Protein AF-A0AAU7CAK4-F1 (afdb_monomer_lite)

Secondary structure (DSSP, 8-state):
-HHHHHHHHHHHHHHHHHHHHHHHHHHHHHHHHHHHHHHHHHHTT--SB-SS-TTS--STHHHHHHHHHHHHTHHHHHHHHHHH-PPPBTT----S--

Structure (mmCIF, N/CA/C/O backbone):
data_AF-A0AAU7CAK4-F1
#
_entry.id   AF-A0AAU7CAK4-F1
#
loop_
_atom_site.group_PDB
_atom_site.id
_atom_site.type_symbol
_atom_site.label_atom_id
_atom_site.label_alt_id
_atom_site.label_comp_id
_atom_site.label_asym_id
_atom_site.label_entity_id
_atom_site.label_seq_id
_atom_site.pdbx_PDB_ins_code
_atom_site.Cartn_x
_atom_site.Cartn_y
_atom_site.Cartn_z
_atom_site.occupancy
_atom_site.B_iso_or_equiv
_atom_site.auth_seq_id
_atom_site.auth_comp_id
_atom_site.auth_asym_id
_atom_site.auth_atom_id
_atom_site.pdbx_PDB_model_num
ATOM 1 N N . MET A 1 1 ? -26.900 6.176 36.833 1.00 56.88 1 MET A N 1
ATOM 2 C CA . MET A 1 1 ? -25.579 5.627 36.439 1.00 56.88 1 MET A CA 1
ATOM 3 C C . MET A 1 1 ? -25.653 4.686 35.233 1.00 56.88 1 MET A C 1
ATOM 5 O O . MET A 1 1 ? -24.743 4.741 34.419 1.00 56.88 1 MET A O 1
ATOM 9 N N . GLU A 1 2 ? -26.722 3.904 35.032 1.00 56.72 2 GLU A N 1
ATOM 10 C CA . GLU A 1 2 ? -26.825 2.972 33.885 1.00 56.72 2 GLU A CA 1
ATOM 11 C C . GLU A 1 2 ? -26.769 3.625 32.491 1.00 56.72 2 GLU A C 1
ATOM 13 O O . GLU A 1 2 ? -26.058 3.145 31.609 1.00 56.72 2 GLU A O 1
ATOM 18 N N . LEU A 1 3 ? -27.426 4.774 32.296 1.00 62.38 3 LEU A N 1
ATOM 19 C CA . LEU A 1 3 ? -27.419 5.498 31.012 1.00 62.38 3 LEU A CA 1
ATOM 20 C C . LEU A 1 3 ? -26.013 5.933 30.551 1.00 62.38 3 LEU A C 1
ATOM 22 O O . LEU A 1 3 ? -25.767 6.045 29.350 1.00 62.38 3 LEU A O 1
ATOM 26 N N . TYR A 1 4 ? -25.074 6.155 31.476 1.00 61.75 4 TYR A N 1
ATOM 27 C CA . TYR A 1 4 ? -23.692 6.516 31.135 1.00 61.75 4 TYR A CA 1
ATOM 28 C C . TYR A 1 4 ? -22.886 5.309 30.641 1.00 61.75 4 TYR A C 1
ATOM 30 O O . TYR A 1 4 ? -22.125 5.43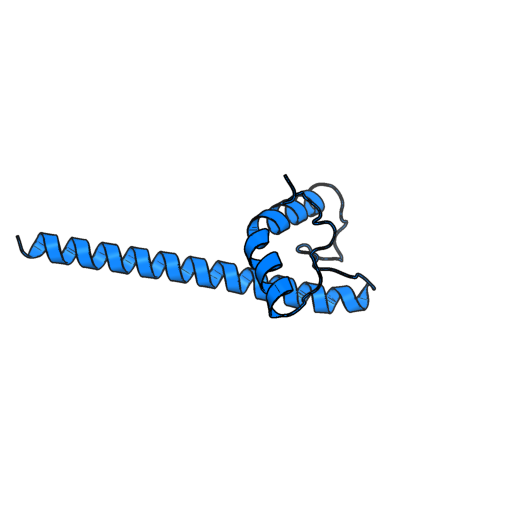5 29.680 1.00 61.75 4 TYR A O 1
ATOM 38 N N . HIS A 1 5 ? -23.100 4.132 31.234 1.00 64.44 5 HIS A N 1
ATOM 39 C CA . HIS A 1 5 ? -22.436 2.896 30.817 1.00 64.44 5 HIS A CA 1
ATOM 40 C C . HIS A 1 5 ? -22.851 2.470 29.405 1.00 64.44 5 HIS A C 1
ATOM 42 O O . HIS A 1 5 ? -21.993 2.128 28.592 1.00 64.44 5 HIS A O 1
ATOM 48 N N . VAL A 1 6 ? -24.143 2.563 29.073 1.00 66.62 6 VAL A N 1
ATOM 49 C CA . VAL A 1 6 ? -24.646 2.201 27.735 1.00 66.62 6 VAL A CA 1
ATOM 50 C C . VAL A 1 6 ? -24.059 3.116 26.655 1.00 66.62 6 VAL A C 1
ATOM 52 O O . VAL A 1 6 ? -23.564 2.631 25.637 1.00 66.62 6 VAL A O 1
ATOM 55 N N . ARG A 1 7 ? -24.013 4.436 26.891 1.00 71.44 7 ARG A N 1
ATOM 56 C CA . ARG A 1 7 ? -23.424 5.400 25.938 1.00 71.44 7 ARG A CA 1
ATOM 57 C C . ARG A 1 7 ? -21.926 5.166 25.723 1.00 71.44 7 ARG A C 1
ATOM 59 O O . ARG A 1 7 ? -21.442 5.313 24.601 1.00 71.44 7 ARG A O 1
ATOM 66 N N . PHE A 1 8 ? -21.200 4.771 26.770 1.00 74.12 8 PHE A N 1
ATOM 67 C CA . PHE A 1 8 ? -19.774 4.459 26.678 1.00 74.12 8 PHE A CA 1
ATOM 68 C C . PHE A 1 8 ? -19.512 3.186 25.859 1.00 74.12 8 PHE A C 1
ATOM 70 O O . PHE A 1 8 ? -18.635 3.176 24.994 1.00 74.12 8 PHE A O 1
ATOM 77 N N . THR A 1 9 ? -20.312 2.139 26.066 1.00 83.44 9 THR A N 1
ATOM 78 C CA . THR A 1 9 ? -20.211 0.879 25.315 1.00 83.44 9 THR A CA 1
ATOM 79 C C . THR A 1 9 ? -20.544 1.077 23.837 1.00 83.44 9 THR A C 1
ATOM 81 O O . THR A 1 9 ? -19.776 0.642 22.981 1.00 83.44 9 THR A O 1
ATOM 84 N N . VAL A 1 10 ? -21.618 1.806 23.511 1.00 87.62 10 VAL A N 1
ATOM 85 C CA . VAL A 1 10 ? -21.998 2.087 22.112 1.00 87.62 10 VAL A CA 1
ATOM 86 C C . VAL A 1 10 ? -20.920 2.897 21.392 1.00 87.62 10 VAL A C 1
ATOM 88 O O . VAL A 1 10 ? -20.525 2.530 20.288 1.00 87.62 10 VAL A O 1
ATOM 91 N N . ARG A 1 11 ? -20.364 3.943 22.022 1.00 90.44 11 ARG A N 1
ATOM 92 C CA . ARG A 1 11 ? -19.266 4.727 21.428 1.00 90.44 11 ARG A CA 1
ATOM 93 C C . ARG A 1 11 ? -18.042 3.860 21.130 1.00 90.44 11 ARG A C 1
ATOM 95 O O . ARG A 1 11 ? -17.440 4.011 20.072 1.00 90.44 11 ARG A O 1
ATOM 102 N N . ARG A 1 12 ? -17.682 2.944 22.036 1.00 92.81 12 ARG A N 1
ATOM 103 C CA . ARG A 1 12 ? -16.566 2.007 21.826 1.00 92.81 12 ARG A CA 1
ATOM 104 C C . ARG A 1 12 ? -16.813 1.084 20.639 1.00 92.81 12 ARG A C 1
ATOM 106 O O . ARG A 1 12 ? -15.914 0.924 19.822 1.00 92.81 12 ARG A O 1
ATOM 113 N N . TRP A 1 13 ? -18.017 0.530 20.512 1.00 93.81 13 TRP A N 1
ATOM 114 C CA . TRP A 1 13 ? -18.374 -0.302 19.362 1.00 93.81 13 TRP A CA 1
ATOM 115 C C . TRP A 1 13 ? -18.372 0.484 18.055 1.00 93.81 13 TRP A C 1
ATOM 117 O O . TRP A 1 13 ? -17.805 0.010 17.080 1.00 93.81 13 TRP A O 1
ATOM 127 N N . MET A 1 14 ? -18.915 1.703 18.035 1.00 93.81 14 MET A N 1
ATOM 128 C CA . MET A 1 14 ? -18.879 2.554 16.840 1.00 93.81 14 MET A CA 1
ATOM 129 C C . MET A 1 14 ? -17.444 2.862 16.401 1.00 93.81 14 MET A C 1
ATOM 131 O O . MET A 1 14 ? -17.134 2.759 15.217 1.00 93.81 14 MET A O 1
ATOM 135 N N . LEU A 1 15 ? -16.553 3.182 17.345 1.00 95.38 15 LEU A N 1
ATOM 136 C CA . LEU A 1 15 ? -15.135 3.397 17.050 1.00 95.38 15 LEU A CA 1
ATOM 137 C C . LEU A 1 15 ? -14.454 2.121 16.547 1.00 95.38 15 LEU A C 1
ATOM 139 O O . LEU A 1 15 ? -13.678 2.189 15.598 1.00 95.38 15 LEU A O 1
ATOM 143 N N . ALA A 1 16 ? -14.763 0.965 17.138 1.00 94.88 16 ALA A N 1
ATOM 144 C CA . ALA A 1 16 ? -14.235 -0.316 16.679 1.00 94.88 16 ALA A CA 1
ATOM 145 C C . ALA A 1 16 ? -14.696 -0.630 15.249 1.00 94.88 16 ALA A C 1
ATOM 147 O O . ALA A 1 16 ? -13.873 -0.974 14.407 1.00 94.88 16 ALA A O 1
ATOM 148 N N . VAL A 1 17 ? -15.985 -0.458 14.948 1.00 96.31 17 VAL A N 1
ATOM 149 C CA . VAL A 1 17 ? -16.544 -0.662 13.603 1.00 96.31 17 VAL A CA 1
ATOM 150 C C . VAL A 1 17 ? -15.893 0.282 12.596 1.00 96.31 17 VAL A C 1
ATOM 152 O O . VAL A 1 17 ? -15.485 -0.163 11.527 1.00 96.31 17 VAL A O 1
ATOM 155 N N . ALA A 1 18 ? -15.737 1.562 12.941 1.00 96.56 18 ALA A N 1
ATOM 156 C CA . ALA A 1 18 ? -15.065 2.530 12.080 1.00 96.56 18 ALA A CA 1
ATOM 157 C C . ALA A 1 18 ? -13.597 2.147 11.828 1.00 96.56 18 ALA A C 1
ATOM 159 O O . ALA A 1 18 ? -13.147 2.169 10.685 1.00 96.56 18 ALA A O 1
ATOM 160 N N . ALA A 1 19 ? -12.865 1.738 12.868 1.00 95.94 19 ALA A N 1
ATOM 161 C CA . ALA A 1 19 ? -11.482 1.286 12.739 1.00 95.94 19 ALA A CA 1
ATOM 162 C C . ALA A 1 19 ? -11.366 0.042 11.845 1.00 95.94 19 ALA A C 1
ATOM 164 O O . ALA A 1 19 ? -10.510 -0.001 10.963 1.00 95.94 19 ALA A O 1
ATOM 165 N N . TRP A 1 20 ? -12.257 -0.939 12.013 1.00 96.06 20 TRP A N 1
ATOM 166 C CA . TRP A 1 20 ? -12.307 -2.124 11.156 1.00 96.06 20 TRP A CA 1
ATOM 167 C C . TRP A 1 20 ? -12.637 -1.774 9.709 1.00 96.06 20 TRP A C 1
ATOM 169 O O . TRP A 1 20 ? -11.964 -2.260 8.805 1.00 96.06 20 TRP A O 1
ATOM 179 N N . ALA A 1 21 ? -13.619 -0.905 9.471 1.00 96.00 21 ALA A N 1
ATOM 180 C CA . ALA A 1 21 ? -13.967 -0.457 8.126 1.00 96.00 21 ALA A CA 1
ATOM 181 C C . ALA A 1 21 ? -12.779 0.229 7.432 1.00 96.00 21 ALA A C 1
ATOM 183 O O . ALA A 1 21 ? -12.491 -0.068 6.273 1.00 96.00 21 ALA A O 1
ATOM 184 N N . LEU A 1 22 ? -12.049 1.088 8.152 1.00 95.81 22 LEU A N 1
ATOM 185 C CA . LEU A 1 22 ? -10.835 1.729 7.642 1.00 95.81 22 LEU A CA 1
ATOM 186 C C . LEU A 1 22 ? -9.727 0.712 7.354 1.00 95.81 22 LEU A C 1
ATOM 188 O O . LEU A 1 22 ? -9.073 0.807 6.318 1.00 95.81 22 LEU A O 1
ATOM 192 N N . LEU A 1 23 ? -9.544 -0.284 8.224 1.00 94.88 23 LEU A N 1
ATOM 193 C CA . LEU A 1 23 ? -8.558 -1.342 8.020 1.00 94.88 23 LEU A CA 1
ATOM 194 C C . LEU A 1 23 ? -8.885 -2.186 6.781 1.00 94.88 23 LEU A C 1
ATOM 196 O O . LEU A 1 23 ? -8.010 -2.418 5.949 1.00 94.88 23 LEU A O 1
ATOM 200 N N . PHE A 1 24 ? -10.144 -2.601 6.614 1.00 95.00 24 PHE A N 1
ATOM 201 C CA . PHE A 1 24 ? -10.583 -3.328 5.421 1.00 95.00 24 PHE A CA 1
ATOM 202 C C . PHE A 1 24 ? -10.436 -2.488 4.155 1.00 95.00 24 PHE A C 1
ATOM 204 O O . PHE A 1 24 ? -9.987 -3.006 3.134 1.00 95.00 24 PHE A O 1
ATOM 211 N N . ALA A 1 25 ? -10.762 -1.195 4.217 1.00 94.75 25 ALA A N 1
ATOM 212 C CA . ALA A 1 25 ? -10.569 -0.285 3.095 1.00 94.75 25 ALA A CA 1
ATOM 213 C C . ALA A 1 25 ? -9.086 -0.168 2.717 1.00 94.75 25 ALA A C 1
ATOM 215 O O . ALA A 1 25 ? -8.761 -0.261 1.537 1.00 94.75 25 ALA A O 1
ATOM 216 N N . TYR A 1 26 ? -8.199 -0.037 3.705 1.00 93.69 26 TYR A N 1
ATOM 217 C CA . TYR A 1 26 ? -6.749 0.052 3.521 1.00 93.69 26 TYR A CA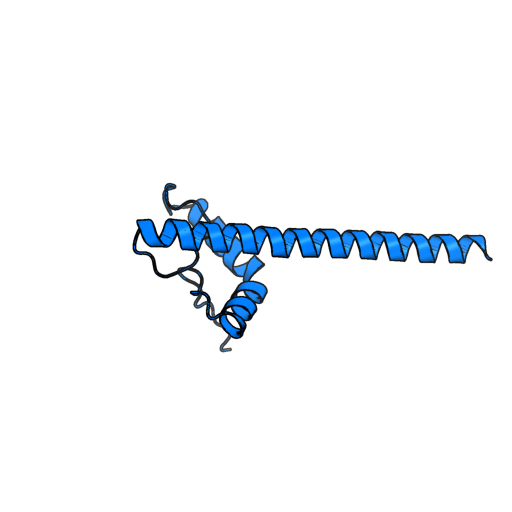 1
ATOM 218 C C . TYR A 1 26 ? -6.145 -1.227 2.920 1.00 93.69 26 TYR A C 1
ATOM 220 O O . TYR A 1 26 ? -5.396 -1.172 1.943 1.00 93.69 26 TYR A O 1
ATOM 228 N N . VAL A 1 27 ? -6.496 -2.398 3.457 1.00 93.94 27 VAL A N 1
ATOM 229 C CA . VAL A 1 27 ? -6.006 -3.686 2.936 1.00 93.94 27 VAL A CA 1
ATOM 230 C C . VAL A 1 27 ? -6.596 -3.972 1.555 1.00 93.94 27 VAL A C 1
ATOM 232 O O . VAL A 1 27 ? -5.888 -4.407 0.648 1.00 93.94 27 VAL A O 1
ATOM 235 N N . GLY A 1 28 ? -7.885 -3.694 1.361 1.00 94.00 28 GLY A N 1
ATOM 236 C CA . GLY A 1 28 ? -8.563 -3.882 0.081 1.00 94.00 28 GLY A CA 1
ATOM 237 C C . GLY A 1 28 ? -8.013 -2.969 -1.015 1.00 94.00 28 GLY A C 1
ATOM 238 O O . GLY A 1 28 ? -7.821 -3.417 -2.149 1.00 94.00 28 GLY A O 1
ATOM 239 N N . SER A 1 29 ? -7.709 -1.707 -0.695 1.00 93.38 29 SER A N 1
ATOM 240 C CA . SER A 1 29 ? -7.107 -0.775 -1.651 1.00 93.38 29 SER A CA 1
ATOM 241 C C . SER A 1 29 ? -5.699 -1.206 -2.048 1.00 93.38 29 SER A C 1
ATOM 243 O O . SER A 1 29 ? -5.385 -1.169 -3.240 1.00 93.38 29 SER A O 1
ATOM 245 N N . TYR A 1 30 ? -4.894 -1.685 -1.093 1.00 92.06 30 TYR A N 1
ATOM 246 C CA . TYR A 1 30 ? -3.596 -2.302 -1.370 1.00 92.06 30 TYR A CA 1
ATOM 247 C C . TYR A 1 30 ? -3.731 -3.509 -2.300 1.00 92.06 30 TYR A C 1
ATOM 249 O O . TYR A 1 30 ? -3.113 -3.535 -3.362 1.00 92.06 30 TYR A O 1
ATOM 257 N N . TYR A 1 31 ? -4.574 -4.483 -1.941 1.00 91.38 31 TYR A N 1
ATOM 258 C CA . TYR A 1 31 ? -4.722 -5.728 -2.698 1.00 91.38 31 TYR A CA 1
ATOM 259 C C . TYR A 1 31 ? -5.133 -5.460 -4.147 1.00 91.38 31 TYR A C 1
ATOM 261 O O . TYR A 1 31 ? -4.549 -6.011 -5.082 1.00 91.38 31 TYR A O 1
ATOM 269 N N . ARG A 1 32 ? -6.097 -4.554 -4.347 1.00 91.38 32 ARG A N 1
ATOM 270 C CA . ARG A 1 32 ? -6.548 -4.154 -5.683 1.00 91.38 32 ARG A CA 1
ATOM 271 C C . ARG A 1 32 ? -5.419 -3.525 -6.502 1.00 91.38 32 ARG A C 1
ATOM 273 O O . ARG A 1 32 ? -5.278 -3.858 -7.675 1.00 91.38 32 ARG A O 1
ATOM 280 N N . LEU A 1 33 ? -4.634 -2.624 -5.907 1.00 89.56 33 LEU A N 1
ATOM 281 C CA . LEU A 1 33 ? -3.518 -1.954 -6.586 1.00 89.56 33 LEU A CA 1
ATOM 282 C C . LEU A 1 33 ? -2.372 -2.920 -6.901 1.00 89.56 33 LEU A C 1
ATOM 284 O O . LEU A 1 33 ? -1.891 -2.925 -8.029 1.00 89.56 33 LEU A O 1
ATOM 288 N N . SER A 1 34 ? -1.986 -3.768 -5.947 1.00 88.00 34 SER A N 1
ATOM 289 C CA . SER A 1 34 ? -0.939 -4.780 -6.126 1.00 88.00 34 SER A CA 1
ATOM 290 C C . SER A 1 34 ? -1.290 -5.743 -7.262 1.00 88.00 34 SER A C 1
ATOM 292 O O . SER A 1 34 ? -0.516 -5.904 -8.204 1.00 88.00 34 SER A O 1
ATOM 294 N N . ARG A 1 35 ? -2.508 -6.306 -7.265 1.00 88.38 35 ARG A N 1
ATOM 295 C CA . ARG A 1 35 ? -2.952 -7.217 -8.335 1.00 88.38 35 ARG A CA 1
ATOM 296 C C . ARG A 1 35 ? -3.031 -6.542 -9.694 1.00 88.38 35 ARG A C 1
ATOM 298 O O . ARG A 1 35 ? -2.585 -7.130 -10.676 1.00 88.38 35 ARG A O 1
ATOM 305 N N . LYS A 1 36 ? -3.553 -5.314 -9.746 1.00 87.69 36 LYS A N 1
ATOM 306 C CA . LYS A 1 36 ? -3.584 -4.527 -10.980 1.00 87.69 36 LYS A CA 1
ATOM 307 C C . LYS A 1 36 ? -2.171 -4.292 -11.510 1.00 87.69 36 LYS A C 1
ATOM 309 O O . LYS A 1 36 ? -1.918 -4.560 -12.674 1.00 87.69 36 LYS A O 1
ATOM 314 N N . SER A 1 37 ? -1.248 -3.865 -10.653 1.00 84.69 37 SER A N 1
ATOM 315 C CA . SER A 1 37 ? 0.131 -3.616 -11.057 1.00 84.69 37 SER A CA 1
ATOM 316 C C . SER A 1 37 ? 0.858 -4.873 -11.509 1.00 84.69 37 SER A C 1
ATOM 318 O O . SER A 1 37 ? 1.662 -4.780 -12.423 1.00 84.69 37 SER A O 1
ATOM 320 N N . ILE A 1 38 ? 0.637 -6.019 -10.865 1.00 83.69 38 ILE A N 1
ATOM 321 C CA . ILE A 1 38 ? 1.258 -7.277 -11.295 1.00 83.69 38 ILE A CA 1
ATOM 322 C C . ILE A 1 38 ? 0.709 -7.666 -12.669 1.00 83.69 38 ILE A C 1
ATOM 324 O O . ILE A 1 38 ? 1.478 -8.049 -13.540 1.00 83.69 38 ILE A O 1
ATOM 328 N N . SER A 1 39 ? -0.603 -7.519 -12.877 1.00 84.94 39 SER A N 1
ATOM 329 C CA . SER A 1 39 ? -1.231 -7.773 -14.175 1.00 84.94 39 SER A CA 1
ATOM 330 C C . SER A 1 39 ? -0.684 -6.854 -15.267 1.00 84.94 39 SER A C 1
ATOM 332 O O . SER A 1 39 ? -0.349 -7.340 -16.336 1.00 84.94 39 SER A O 1
ATOM 334 N N . GLU A 1 40 ? -0.582 -5.549 -15.009 1.00 82.88 40 GLU A N 1
ATOM 335 C CA . GLU A 1 40 ? -0.083 -4.576 -15.991 1.00 82.88 40 GLU A CA 1
ATOM 336 C C . GLU A 1 40 ? 1.438 -4.685 -16.178 1.00 82.88 40 GLU A C 1
ATOM 338 O O . GLU A 1 40 ? 1.939 -4.551 -17.286 1.00 82.88 40 GLU A O 1
ATOM 343 N N . GLY A 1 41 ? 2.197 -4.968 -15.118 1.00 76.38 41 GLY A N 1
ATOM 344 C CA . GLY A 1 41 ? 3.657 -5.071 -15.161 1.00 76.38 41 GLY A CA 1
ATOM 345 C C . GLY A 1 41 ? 4.160 -6.194 -16.069 1.00 76.38 41 GLY A C 1
ATOM 346 O O . GLY A 1 41 ? 5.216 -6.039 -16.680 1.00 76.38 41 GLY A O 1
ATOM 347 N N . VAL A 1 42 ? 3.385 -7.274 -16.226 1.00 75.06 42 VAL A N 1
ATOM 348 C CA . VAL A 1 42 ? 3.664 -8.346 -17.200 1.00 75.06 42 VAL A CA 1
ATOM 349 C C . VAL A 1 42 ? 3.673 -7.799 -18.629 1.00 75.06 42 VAL A C 1
ATOM 351 O O . VAL A 1 42 ? 4.587 -8.114 -19.388 1.00 75.06 42 VAL A O 1
ATOM 354 N N . ASP A 1 43 ? 2.720 -6.930 -18.972 1.00 75.56 43 ASP A N 1
ATOM 355 C CA . ASP A 1 43 ? 2.586 -6.365 -20.321 1.00 75.56 43 ASP A CA 1
ATOM 356 C C . ASP A 1 43 ? 3.721 -5.387 -20.667 1.00 75.56 43 ASP A C 1
ATOM 358 O O . ASP A 1 43 ? 4.067 -5.217 -21.836 1.00 75.56 43 ASP A O 1
ATOM 362 N N . TYR A 1 44 ? 4.325 -4.759 -19.653 1.00 70.94 44 TYR A N 1
ATOM 363 C CA . TYR A 1 44 ? 5.400 -3.772 -19.808 1.00 70.94 44 TYR A CA 1
ATOM 364 C C . TYR A 1 44 ? 6.795 -4.304 -19.430 1.00 70.94 44 TYR A C 1
ATOM 366 O O . TYR A 1 44 ? 7.762 -3.543 -19.446 1.00 70.94 44 TYR A O 1
ATOM 374 N N . GLY A 1 45 ? 6.926 -5.592 -19.090 1.00 70.12 45 GLY A N 1
ATOM 375 C CA . GLY A 1 45 ? 8.201 -6.209 -18.702 1.00 70.12 45 GLY A CA 1
ATOM 376 C C . GLY A 1 45 ? 8.798 -5.666 -17.396 1.00 70.12 45 GLY A C 1
ATOM 377 O O . GLY A 1 45 ? 10.012 -5.727 -17.199 1.00 70.12 45 GLY A O 1
ATOM 378 N N . LEU A 1 46 ? 7.972 -5.113 -16.505 1.00 73.31 46 LEU A N 1
ATOM 379 C CA . LEU A 1 46 ? 8.422 -4.501 -15.256 1.00 73.31 46 LEU A CA 1
ATOM 380 C C . LEU A 1 46 ? 8.405 -5.510 -14.110 1.00 73.31 46 LEU A C 1
ATOM 382 O O . LEU A 1 46 ? 7.391 -6.143 -13.818 1.00 73.31 46 LEU A O 1
ATOM 386 N N . SER A 1 47 ? 9.527 -5.610 -13.400 1.00 69.00 47 SER A N 1
ATOM 387 C CA . SER A 1 47 ? 9.636 -6.398 -12.176 1.00 69.00 47 SER A CA 1
ATOM 388 C C . SER A 1 47 ? 9.333 -5.523 -10.955 1.00 69.00 47 SER A C 1
ATOM 390 O O . SER A 1 47 ? 10.245 -4.942 -10.363 1.00 69.00 47 SER A O 1
ATOM 392 N N . GLY A 1 48 ? 8.057 -5.397 -10.584 1.00 78.06 48 GLY A N 1
ATOM 393 C CA . GLY A 1 48 ? 7.668 -4.742 -9.333 1.00 78.06 48 GLY A CA 1
ATOM 394 C C . GLY A 1 48 ? 6.253 -4.174 -9.307 1.00 78.06 48 GLY A C 1
ATOM 395 O O . GLY A 1 48 ? 5.544 -4.171 -10.309 1.00 78.06 48 GLY A O 1
ATOM 396 N N . ILE A 1 49 ? 5.848 -3.686 -8.132 1.00 84.00 49 ILE A N 1
ATOM 397 C CA . ILE A 1 49 ? 4.549 -3.024 -7.931 1.00 84.00 49 ILE A CA 1
ATOM 398 C C . ILE A 1 49 ? 4.667 -1.517 -8.211 1.00 84.00 49 ILE A C 1
ATOM 400 O O . ILE A 1 49 ? 5.434 -0.804 -7.566 1.00 84.00 49 ILE A O 1
ATOM 404 N N . VAL A 1 50 ? 3.852 -1.014 -9.130 1.00 85.25 50 VAL A N 1
ATOM 405 C CA . VAL A 1 50 ? 3.665 0.392 -9.475 1.00 85.25 50 VAL A CA 1
ATOM 406 C C . VAL A 1 50 ? 2.260 0.818 -9.050 1.00 85.25 50 VAL A C 1
A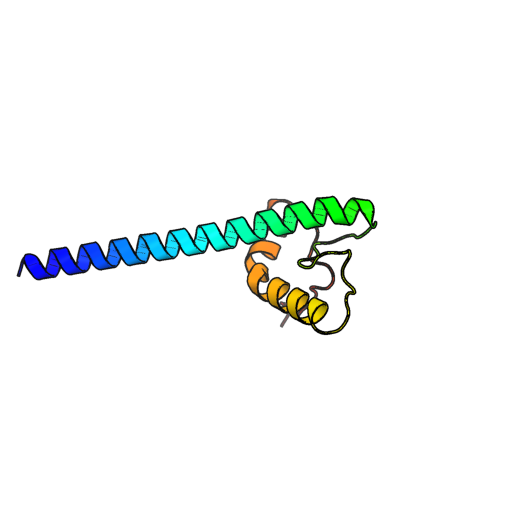TOM 408 O O . VAL A 1 50 ? 1.248 0.357 -9.565 1.00 85.25 50 VAL A O 1
ATOM 411 N N . TYR A 1 51 ? 2.188 1.719 -8.072 1.00 84.56 51 TYR A N 1
ATOM 412 C CA . TYR A 1 51 ? 0.917 2.209 -7.523 1.00 84.56 51 TYR A CA 1
ATOM 413 C C . TYR A 1 51 ? 0.187 3.250 -8.379 1.00 84.56 51 TYR A C 1
ATOM 415 O O . TYR A 1 51 ? -0.914 3.677 -8.023 1.00 84.56 51 TYR A O 1
ATOM 423 N N . VAL A 1 52 ? 0.799 3.678 -9.478 1.00 81.44 52 VAL A N 1
ATOM 424 C CA . VAL A 1 52 ? 0.242 4.649 -10.420 1.00 81.44 52 VAL A CA 1
ATOM 425 C C . VAL A 1 52 ? 0.063 3.998 -11.791 1.00 81.44 52 VAL A C 1
ATOM 427 O O . VAL A 1 52 ? 0.782 3.048 -12.097 1.00 81.44 52 VAL A O 1
ATOM 430 N N . PRO A 1 53 ? -0.914 4.444 -12.599 1.00 75.12 53 PRO A N 1
ATOM 431 C CA . PRO A 1 53 ? -1.145 3.878 -13.921 1.00 75.12 53 PRO A CA 1
ATOM 432 C C . PRO A 1 53 ? 0.113 3.952 -14.787 1.00 75.12 53 PRO A C 1
ATOM 434 O O . PRO A 1 53 ? 0.670 5.022 -14.993 1.00 75.12 53 PRO A O 1
ATOM 437 N N . LEU A 1 54 ? 0.516 2.816 -15.349 1.00 67.62 54 LEU A N 1
ATOM 438 C CA . LEU A 1 54 ? 1.705 2.702 -16.202 1.00 67.62 54 LEU A CA 1
ATOM 439 C C . LEU A 1 54 ? 1.608 3.465 -17.528 1.00 67.62 54 LEU A C 1
ATOM 441 O O . LEU A 1 54 ? 2.617 3.740 -18.166 1.00 67.62 54 LEU A O 1
ATOM 445 N N . ARG A 1 55 ? 0.382 3.795 -17.946 1.00 66.00 55 ARG A N 1
ATOM 446 C CA . ARG A 1 55 ? 0.105 4.593 -19.148 1.00 66.00 55 ARG A CA 1
ATOM 447 C C . ARG A 1 55 ? 0.284 6.094 -18.934 1.00 66.00 55 ARG A C 1
ATOM 449 O O . ARG A 1 55 ? 0.274 6.835 -19.911 1.00 66.00 55 ARG A O 1
ATOM 456 N N . GLU A 1 56 ? 0.375 6.537 -17.685 1.00 63.31 56 GLU A N 1
ATOM 457 C CA . GLU A 1 56 ? 0.611 7.936 -17.346 1.00 63.31 56 GLU A CA 1
ATOM 458 C C . GLU A 1 56 ? 2.120 8.176 -17.258 1.00 63.31 56 GLU A C 1
ATOM 460 O O . GLU A 1 56 ? 2.871 7.313 -16.802 1.00 63.31 56 GLU A O 1
ATOM 465 N N . ASP A 1 57 ? 2.568 9.338 -17.732 1.00 64.44 57 ASP A N 1
ATOM 466 C CA . ASP A 1 57 ? 3.970 9.734 -17.640 1.00 64.44 57 ASP A CA 1
ATOM 467 C C . ASP A 1 57 ? 4.414 9.707 -16.167 1.00 64.44 57 ASP A C 1
ATOM 469 O O . ASP A 1 57 ? 3.779 10.310 -15.297 1.00 64.44 57 ASP A O 1
ATOM 473 N N . LEU A 1 58 ? 5.510 9.005 -15.871 1.00 65.12 58 LEU A N 1
ATOM 474 C CA . LEU A 1 58 ? 6.096 8.899 -14.528 1.00 65.12 58 LEU A CA 1
ATOM 475 C C . LEU A 1 58 ? 6.843 10.188 -14.133 1.00 65.12 58 LEU A C 1
ATOM 477 O O . LEU A 1 58 ? 7.832 10.149 -13.400 1.00 65.12 58 LEU A O 1
ATOM 481 N N . SER A 1 59 ? 6.387 11.340 -14.618 1.00 68.12 59 SER A N 1
ATOM 482 C CA . SER A 1 59 ? 6.968 12.645 -14.344 1.00 68.12 59 SER A CA 1
ATOM 483 C C . SER A 1 59 ? 6.189 13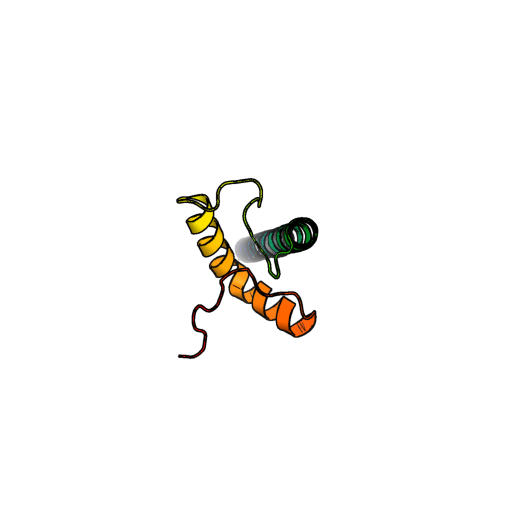.383 -13.247 1.00 68.12 59 SER A C 1
ATOM 485 O O . SER A 1 59 ? 4.987 13.194 -13.042 1.00 68.12 59 SER A O 1
ATOM 487 N N . GLY A 1 60 ? 6.910 14.202 -12.473 1.00 72.94 60 GLY A N 1
ATOM 488 C CA . GLY A 1 60 ? 6.343 15.129 -11.490 1.00 72.94 60 GLY A CA 1
ATOM 489 C C . GLY A 1 60 ? 5.403 14.494 -10.452 1.00 72.94 60 GLY A C 1
ATOM 490 O O . GLY A 1 60 ? 5.837 13.815 -9.519 1.00 72.94 60 GLY A O 1
ATOM 491 N N . GLU A 1 61 ? 4.107 14.774 -10.591 1.00 78.62 61 GLU A N 1
ATOM 492 C CA . GLU A 1 61 ? 3.057 14.466 -9.611 1.00 78.62 61 GLU A CA 1
ATOM 493 C C . GLU A 1 61 ? 2.776 12.961 -9.470 1.00 78.62 61 GLU A C 1
ATOM 495 O O . GLU A 1 61 ? 2.629 12.461 -8.351 1.00 78.62 61 GLU A O 1
ATOM 500 N N . HIS A 1 62 ? 2.759 12.212 -10.578 1.00 81.00 62 HIS A N 1
ATOM 501 C CA . HIS A 1 62 ? 2.499 10.767 -10.554 1.00 81.00 62 HIS A CA 1
ATOM 502 C C . HIS A 1 62 ? 3.620 10.020 -9.827 1.00 81.00 62 HIS A C 1
ATOM 504 O O . HIS A 1 62 ? 3.364 9.095 -9.053 1.00 81.00 62 HIS A O 1
ATOM 510 N N . LEU A 1 63 ? 4.860 10.483 -9.983 1.00 80.81 63 LEU A N 1
ATOM 511 C CA . LEU A 1 63 ? 6.005 9.927 -9.274 1.00 80.81 63 LEU A CA 1
ATOM 512 C C . LEU A 1 63 ? 5.947 10.226 -7.768 1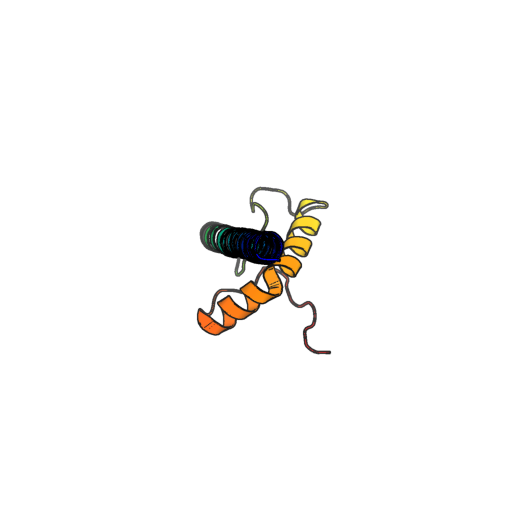.00 80.81 63 LEU A C 1
ATOM 514 O O . LEU A 1 63 ? 6.145 9.328 -6.949 1.00 80.81 63 LEU A O 1
ATOM 518 N N . ALA A 1 64 ? 5.606 11.459 -7.380 1.00 83.06 64 ALA A N 1
ATOM 519 C CA . ALA A 1 64 ? 5.428 11.818 -5.971 1.00 83.06 64 ALA A CA 1
ATOM 520 C C . ALA A 1 64 ? 4.305 11.000 -5.312 1.00 83.06 64 ALA A C 1
ATOM 522 O O . ALA A 1 64 ? 4.465 10.480 -4.204 1.00 83.06 64 ALA A O 1
ATOM 523 N N . ARG A 1 65 ? 3.185 10.816 -6.020 1.00 85.62 65 ARG A N 1
ATOM 524 C CA . ARG A 1 65 ? 2.070 9.976 -5.572 1.00 85.62 65 ARG A CA 1
ATOM 525 C C . ARG A 1 65 ? 2.479 8.515 -5.432 1.00 85.62 65 ARG A C 1
ATOM 527 O O . ARG A 1 65 ? 2.090 7.875 -4.456 1.00 85.62 65 ARG A O 1
ATOM 534 N N . HIS A 1 66 ? 3.266 7.994 -6.369 1.00 85.75 66 HIS A N 1
ATOM 535 C CA . HIS A 1 66 ? 3.817 6.649 -6.275 1.00 85.75 66 HIS A CA 1
ATOM 536 C C . HIS A 1 66 ? 4.639 6.484 -4.989 1.00 85.75 66 HIS A C 1
ATOM 538 O O . HIS A 1 66 ? 4.338 5.600 -4.188 1.00 85.75 66 HIS A O 1
ATOM 544 N N . PHE A 1 67 ? 5.587 7.389 -4.722 1.00 84.88 67 PHE A N 1
ATOM 545 C CA . PHE A 1 67 ? 6.397 7.351 -3.499 1.00 84.88 67 PHE A CA 1
ATOM 546 C C . PHE A 1 67 ? 5.571 7.480 -2.221 1.00 84.88 67 PHE A C 1
ATOM 548 O O . PHE A 1 67 ? 5.827 6.779 -1.238 1.00 84.88 67 PHE A O 1
ATOM 555 N N . PHE A 1 68 ? 4.562 8.349 -2.217 1.00 87.25 68 PHE A N 1
ATOM 556 C CA . PHE A 1 68 ? 3.658 8.475 -1.080 1.00 87.25 68 PHE A CA 1
ATOM 557 C C . PHE A 1 68 ? 2.933 7.152 -0.795 1.00 87.25 68 PHE A C 1
ATOM 559 O O . PHE A 1 68 ? 2.941 6.674 0.339 1.00 87.25 68 PHE A O 1
ATOM 566 N N . LEU A 1 69 ? 2.367 6.515 -1.824 1.00 89.38 69 LEU A N 1
ATOM 567 C CA . LEU A 1 69 ? 1.666 5.236 -1.682 1.00 89.38 69 LEU A CA 1
ATOM 568 C C . LEU A 1 69 ? 2.606 4.100 -1.268 1.00 89.38 69 LEU A C 1
ATOM 570 O O . LEU A 1 69 ? 2.219 3.267 -0.451 1.00 89.38 69 LEU A O 1
ATOM 574 N N . CYS A 1 70 ? 3.849 4.102 -1.746 1.00 87.88 70 CYS A N 1
ATOM 575 C CA . CYS A 1 70 ? 4.874 3.167 -1.292 1.00 87.88 70 CYS A CA 1
ATOM 576 C C . CYS A 1 70 ? 5.108 3.250 0.222 1.00 87.88 70 CYS A C 1
ATOM 578 O O . CYS A 1 70 ? 5.168 2.214 0.881 1.00 87.88 70 CYS A O 1
ATOM 580 N N . ASN A 1 71 ? 5.175 4.462 0.784 1.00 87.75 71 ASN A N 1
ATOM 581 C CA . ASN A 1 71 ? 5.312 4.661 2.231 1.00 87.75 71 ASN A CA 1
ATOM 582 C C . ASN A 1 71 ? 4.048 4.230 2.986 1.00 87.75 71 ASN A C 1
ATOM 584 O O . ASN A 1 71 ? 4.133 3.499 3.970 1.00 87.75 71 ASN A O 1
ATOM 588 N N . VAL A 1 72 ? 2.871 4.631 2.498 1.00 90.56 72 VAL A N 1
ATOM 589 C CA . VAL A 1 72 ? 1.576 4.275 3.103 1.00 90.56 72 VAL A CA 1
ATOM 590 C C . VAL A 1 72 ? 1.379 2.761 3.161 1.00 90.56 72 VAL A C 1
ATOM 592 O O . VAL A 1 72 ? 0.863 2.248 4.153 1.00 90.56 72 VAL A O 1
ATOM 595 N N . TYR A 1 73 ? 1.804 2.032 2.131 1.00 91.19 73 TYR A N 1
ATOM 596 C CA . TYR A 1 73 ? 1.666 0.579 2.049 1.00 91.19 73 TYR A CA 1
ATOM 597 C C . TYR A 1 73 ? 2.914 -0.196 2.474 1.00 91.19 73 TYR A C 1
ATOM 599 O O . TYR A 1 73 ? 2.918 -1.417 2.357 1.00 91.19 73 TYR A O 1
ATOM 607 N N . ALA A 1 74 ? 3.964 0.451 2.991 1.00 89.44 74 ALA A N 1
ATOM 608 C CA . ALA A 1 74 ? 5.207 -0.224 3.379 1.00 89.44 74 ALA A CA 1
ATOM 609 C C . ALA A 1 74 ? 4.996 -1.434 4.318 1.00 89.44 74 ALA A C 1
ATOM 611 O O . ALA A 1 74 ? 5.578 -2.487 4.042 1.00 89.44 74 ALA A O 1
ATOM 612 N N . PRO A 1 75 ? 4.125 -1.371 5.350 1.00 89.19 75 PRO A N 1
ATOM 613 C CA . PRO A 1 75 ? 3.866 -2.530 6.206 1.00 89.19 75 PRO A CA 1
A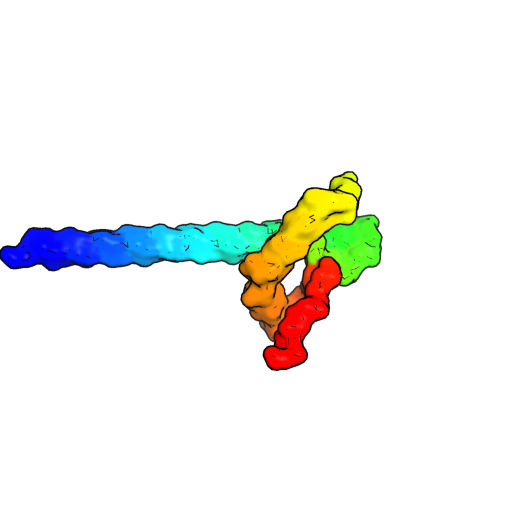TOM 614 C C . PRO A 1 75 ? 3.230 -3.704 5.450 1.00 89.19 75 PRO A C 1
ATOM 616 O O . PRO A 1 75 ? 3.608 -4.855 5.663 1.00 89.19 75 PRO A O 1
ATOM 619 N N . LEU A 1 76 ? 2.286 -3.418 4.545 1.00 89.69 76 LEU A N 1
ATOM 620 C CA . LEU A 1 76 ? 1.631 -4.443 3.731 1.00 89.69 76 LEU A CA 1
ATOM 621 C C . LEU A 1 76 ? 2.566 -5.012 2.667 1.00 89.69 76 LEU A C 1
ATOM 623 O O . LEU A 1 76 ? 2.585 -6.222 2.498 1.00 89.69 76 LEU A O 1
ATOM 627 N N . ASN A 1 77 ? 3.387 -4.179 2.023 1.00 88.38 77 ASN A N 1
ATOM 628 C CA . ASN A 1 77 ? 4.430 -4.626 1.097 1.00 88.38 77 ASN A CA 1
ATOM 629 C C . ASN A 1 77 ? 5.385 -5.610 1.773 1.00 88.38 77 ASN A C 1
ATOM 631 O O . ASN A 1 77 ? 5.670 -6.669 1.224 1.00 88.38 77 ASN A O 1
ATOM 635 N N . TRP A 1 78 ? 5.862 -5.272 2.975 1.00 88.06 78 TRP A N 1
ATOM 636 C CA . TRP A 1 78 ? 6.745 -6.146 3.743 1.00 88.06 78 TRP A CA 1
ATOM 637 C C . TRP A 1 78 ? 6.064 -7.472 4.096 1.00 88.06 78 TRP A C 1
ATOM 639 O O . TRP A 1 78 ? 6.651 -8.537 3.912 1.00 88.06 78 TRP A O 1
ATOM 649 N N . LEU A 1 79 ? 4.817 -7.417 4.571 1.00 89.69 79 LEU A N 1
ATOM 650 C CA . LEU A 1 79 ? 4.056 -8.607 4.944 1.00 89.69 79 LEU A CA 1
ATOM 651 C C . LEU A 1 79 ? 3.795 -9.515 3.735 1.00 89.69 79 LEU A C 1
ATOM 653 O O . LEU A 1 79 ? 3.991 -10.725 3.811 1.00 89.69 79 LEU A O 1
ATOM 657 N N . ASP A 1 80 ? 3.382 -8.926 2.618 1.00 88.31 80 ASP A N 1
ATOM 658 C CA . ASP A 1 80 ? 3.042 -9.624 1.381 1.00 88.31 80 ASP A CA 1
ATOM 659 C C . ASP A 1 80 ? 4.287 -10.267 0.749 1.00 88.31 80 ASP A C 1
ATOM 661 O O . ASP A 1 80 ? 4.269 -11.445 0.395 1.00 88.31 80 ASP A O 1
ATOM 665 N N . GLN A 1 81 ? 5.424 -9.564 0.756 1.00 88.06 81 GLN A N 1
ATOM 666 C CA . GLN A 1 81 ? 6.724 -10.132 0.386 1.00 88.06 81 GLN A CA 1
ATOM 667 C C . GLN A 1 81 ? 7.117 -11.297 1.295 1.00 88.06 81 GLN A C 1
ATOM 669 O O . GLN A 1 81 ? 7.577 -12.335 0.820 1.00 88.06 81 GLN A O 1
ATOM 674 N N . ARG A 1 82 ? 6.952 -11.144 2.614 1.00 88.81 82 ARG A N 1
ATOM 675 C CA . ARG A 1 82 ? 7.412 -12.142 3.584 1.00 88.81 82 ARG A CA 1
ATOM 676 C C . ARG A 1 82 ? 6.567 -13.412 3.573 1.00 88.81 82 ARG A C 1
ATOM 678 O O . ARG A 1 82 ? 7.116 -14.486 3.807 1.00 88.81 82 ARG A O 1
ATOM 685 N N . ILE A 1 83 ? 5.263 -13.285 3.338 1.00 91.00 83 ILE A N 1
ATOM 686 C CA . ILE A 1 83 ? 4.312 -14.403 3.370 1.00 91.00 83 ILE A CA 1
ATOM 687 C C . ILE A 1 83 ? 4.116 -15.012 1.980 1.00 91.00 83 ILE A C 1
ATOM 689 O O . ILE A 1 83 ? 4.120 -16.233 1.849 1.00 91.00 83 ILE A O 1
ATOM 693 N N . PHE A 1 84 ? 3.939 -14.182 0.952 1.00 87.88 84 PHE A N 1
ATOM 694 C CA . PHE A 1 84 ? 3.536 -14.619 -0.388 1.00 87.88 84 PHE A CA 1
ATOM 695 C C . PHE A 1 84 ? 4.640 -14.475 -1.440 1.00 87.88 84 PHE A C 1
ATOM 697 O O . PHE A 1 84 ? 4.448 -14.912 -2.573 1.00 87.88 84 PHE A O 1
ATOM 704 N N . GLY A 1 85 ? 5.787 -13.881 -1.095 1.00 85.00 85 GLY A N 1
ATOM 705 C CA . GLY A 1 85 ? 6.895 -13.690 -2.033 1.00 85.00 85 GLY A CA 1
ATOM 706 C C . GLY A 1 85 ? 6.557 -12.734 -3.176 1.00 85.00 85 GLY A C 1
ATOM 707 O O . GLY A 1 85 ? 7.127 -12.861 -4.260 1.00 85.00 85 GLY A O 1
ATOM 708 N N . THR A 1 86 ? 5.606 -11.814 -2.978 1.00 84.75 86 THR A N 1
ATOM 709 C CA . THR A 1 86 ? 5.237 -10.857 -4.024 1.00 84.75 86 THR A CA 1
ATOM 710 C C . THR A 1 86 ? 6.412 -9.941 -4.377 1.00 84.75 86 THR A C 1
ATOM 712 O O . THR A 1 86 ? 7.239 -9.633 -3.514 1.00 84.75 86 THR A O 1
ATOM 715 N N . PRO A 1 87 ? 6.529 -9.500 -5.645 1.00 84.00 87 PRO A N 1
ATOM 716 C CA . PRO A 1 87 ? 7.593 -8.591 -6.048 1.00 84.00 87 PRO A CA 1
ATOM 717 C C . PRO A 1 87 ? 7.555 -7.290 -5.241 1.00 84.00 87 PRO A C 1
ATOM 719 O O . PRO A 1 87 ? 6.469 -6.783 -4.943 1.00 84.00 87 PRO A O 1
ATOM 722 N N . PRO A 1 88 ? 8.716 -6.700 -4.918 1.00 82.25 88 PRO A N 1
ATOM 723 C CA . PRO A 1 88 ? 8.739 -5.417 -4.246 1.00 82.25 88 PRO A CA 1
ATOM 724 C C . PRO A 1 88 ? 8.196 -4.303 -5.151 1.00 82.25 88 PRO A C 1
ATOM 726 O O . PRO A 1 88 ? 8.251 -4.404 -6.379 1.00 82.25 88 PRO A O 1
ATOM 729 N N . PRO A 1 89 ? 7.679 -3.210 -4.571 1.00 83.62 89 PRO A N 1
ATOM 730 C CA . PRO A 1 89 ? 7.350 -2.023 -5.340 1.00 83.62 89 PRO A CA 1
ATOM 731 C C . PRO A 1 89 ? 8.564 -1.449 -6.072 1.00 83.62 89 PRO A C 1
ATOM 733 O O . PRO A 1 89 ? 9.696 -1.487 -5.580 1.00 83.62 89 PRO A O 1
ATOM 736 N N . MET A 1 90 ? 8.312 -0.939 -7.277 1.00 74.81 90 MET A N 1
ATOM 737 C CA . MET A 1 90 ? 9.347 -0.453 -8.179 1.00 74.81 90 MET A CA 1
ATOM 738 C C . MET A 1 90 ? 9.956 0.829 -7.591 1.00 74.81 90 MET A C 1
ATOM 740 O O . MET A 1 90 ? 9.276 1.832 -7.433 1.00 74.81 90 MET A O 1
ATOM 744 N N . ASN A 1 91 ? 11.232 0.760 -7.201 1.00 66.94 91 ASN A N 1
ATOM 745 C CA . ASN A 1 91 ? 11.941 1.717 -6.339 1.00 66.94 91 ASN A CA 1
ATOM 746 C C . ASN A 1 91 ? 11.353 1.896 -4.931 1.00 66.94 91 ASN A C 1
ATOM 748 O O . ASN A 1 91 ? 10.753 2.912 -4.585 1.00 66.94 91 ASN A O 1
ATOM 752 N N . CYS A 1 92 ? 11.661 0.914 -4.080 1.00 56.88 92 CYS A N 1
ATOM 753 C CA . CYS A 1 92 ? 11.488 0.952 -2.629 1.00 56.88 92 CYS A CA 1
ATOM 754 C C . CYS A 1 92 ? 12.692 0.345 -1.887 1.00 56.88 92 CYS A C 1
ATOM 756 O O . CYS A 1 92 ? 12.549 -0.599 -1.118 1.00 56.88 92 CYS A O 1
ATOM 758 N N . PHE A 1 93 ? 13.886 0.912 -2.079 1.00 47.62 93 PHE A N 1
ATOM 759 C CA . PHE A 1 93 ? 14.982 0.781 -1.108 1.00 47.62 93 PHE A CA 1
ATOM 760 C C . PHE A 1 93 ? 15.158 2.098 -0.347 1.00 47.62 93 PHE A C 1
ATOM 762 O O . PHE A 1 93 ? 16.206 2.733 -0.388 1.00 47.62 93 PHE A O 1
ATOM 769 N N . LEU A 1 94 ? 14.123 2.521 0.380 1.00 44.09 94 LEU A N 1
ATOM 770 C CA . LEU A 1 94 ? 14.312 3.435 1.504 1.00 44.09 94 LEU A CA 1
ATOM 771 C C . LEU A 1 94 ? 14.441 2.594 2.778 1.00 44.09 94 LEU A C 1
ATOM 773 O O . LEU A 1 94 ? 13.474 2.318 3.473 1.00 44.09 94 LEU A O 1
ATOM 777 N N . ARG A 1 95 ? 15.679 2.146 3.018 1.00 41.62 95 ARG A N 1
ATOM 778 C CA . ARG A 1 95 ? 16.348 2.177 4.328 1.00 41.62 95 ARG A CA 1
ATOM 779 C C . ARG A 1 95 ? 15.471 1.811 5.544 1.00 41.62 95 ARG A C 1
ATOM 781 O O . ARG A 1 95 ? 15.127 2.673 6.339 1.00 41.62 95 ARG A O 1
ATOM 788 N N . LEU A 1 96 ? 15.223 0.514 5.741 1.00 44.31 96 LEU A N 1
ATOM 789 C CA . LEU A 1 96 ? 14.948 -0.075 7.068 1.00 44.31 96 LEU A CA 1
ATOM 790 C C . LEU A 1 96 ? 16.184 -0.822 7.617 1.00 44.31 96 LEU A C 1
ATOM 792 O O . LEU A 1 96 ? 16.074 -1.777 8.378 1.00 44.31 96 LEU A O 1
ATOM 796 N N . SER A 1 97 ? 17.377 -0.392 7.200 1.00 34.97 97 SER A N 1
ATOM 797 C CA . SER A 1 97 ? 18.665 -0.751 7.795 1.00 34.97 97 SER A CA 1
ATOM 798 C C . SER A 1 97 ? 19.321 0.543 8.284 1.00 34.97 97 SER A C 1
ATOM 800 O O . SER A 1 97 ? 19.985 1.248 7.515 1.00 34.97 97 SER A O 1
ATOM 802 N N . GLY A 1 98 ? 19.033 0.895 9.533 1.00 35.59 98 GLY A N 1
ATOM 803 C CA . GLY A 1 98 ? 19.493 2.100 10.219 1.00 35.59 98 GLY A CA 1
ATOM 804 C C . GLY A 1 98 ? 18.748 2.258 11.526 1.00 35.59 98 GLY A C 1
ATOM 805 O O . GLY A 1 98 ? 17.611 2.763 11.454 1.00 35.59 98 GLY A O 1
#

pLDDT: mean 80.33, std 14.4, range [34.97, 96.56]

Foldseek 3Di:
DVVVVVVVVVVVVVVVVVVVVVVCVLVVLVVVQLVVQVVVCVVVVHQAGFSADPPDPCDDPSVVVRVVVCVSCVVVQVVCCVPVVHGYHDDPPPDPPD

Organism: NCBI:txid3120278

Sequence (98 aa):
MELYHVRFTVRRWMLAVAAWALLFAYVGSYYRLSRKSISEGVDYGLSGIVYVPLREDLSGEHLARHFFLCNVYAPLNWLDQRIFGTPPPMNCFLRLSG

Radius of gyration: 18.65 Å; chains: 1; bounding box: 47×30×57 Å